Protein AF-A0A2M7PQ56-F1 (afdb_monomer)

pLDDT: mean 91.68, std 7.2, range [55.5, 98.56]

Radius of gyration: 15.89 Å; Cα contacts (8 Å, |Δi|>4): 275; chains: 1; bounding box: 44×29×44 Å

Mean predicted aligned error: 4.25 Å

Solvent-accessible surface area (backbone atoms only — not comparable to full-atom values): 8026 Å² total; per-residue (Å²): 97,56,67,59,45,46,52,54,47,55,48,46,75,63,69,74,89,56,62,63,47,78,47,77,42,58,61,30,52,54,48,84,36,59,72,51,71,54,22,62,79,50,20,63,35,58,57,83,84,49,49,45,39,90,89,43,95,72,29,24,46,53,68,58,48,45,56,43,50,49,55,37,38,74,73,69,20,47,42,38,40,37,28,39,39,10,44,91,48,51,38,61,45,78,51,51,30,76,88,62,44,36,40,37,34,42,8,64,52,89,94,47,85,72,22,34,41,76,48,76,48,72,42,78,88,81,66,42,77,49,74,48,80,40,53,53,72,76,70,61,85,128

Sequence (142 aa):
IDNEYSIITNVCDTIQESRYLILIMHHGLWRDVPGLPPPGVYGQSDLRYWNANCDSVNTNFVQVVYPKLLEVKQRGIEVICVMGDMGAGPKKFQMDSDEGIHFLGCGLYNNEPDNNVLIFNYNIENKQLDYGFHNLDSLLIH

Nearest PDB structures (foldseek):
  5i3d-assembly1_C-2  TM=3.903E-01  e=8.025E-01  Saccharolobus solfataricus P2

Secondary structure (DSSP, 8-state):
-HHHHHHHHHHHHH--S-SEEEEEESS---TT-TTPPPGGGTSS---TT--SSSS-TT--IIIIIHHHHHHHHHTT-EEEEEE---TTS-SEEEEE-TT--EEEEE---TT-TT-EEEEEEEETTTTEEEEEEEEGGGG---

Foldseek 3Di:
DQVVLVVLQVCLVPDQPAQADEAEDAFDQCPPQAPDDQCVQQFPDRCVQDANDDPDSPRGCVPRRVVSQLSSVVSNRAYEYEYEGREPGDQWDWDAHPSGHIYIYHYDDPPDQQHWDKDWDADPVVRDIDIDTDGPCVPDDD

Structure (mmCIF, N/CA/C/O backbone):
data_AF-A0A2M7PQ56-F1
#
_entry.id   AF-A0A2M7PQ56-F1
#
loop_
_atom_site.group_PDB
_atom_site.id
_atom_site.type_symbol
_atom_site.label_atom_id
_atom_site.label_alt_id
_atom_site.label_comp_id
_atom_site.label_asym_id
_atom_site.label_entity_id
_atom_site.label_seq_id
_atom_site.pdbx_PDB_ins_code
_atom_site.Cartn_x
_atom_site.Cartn_y
_atom_site.Cartn_z
_atom_site.occupancy
_atom_site.B_iso_or_equiv
_atom_site.auth_seq_id
_atom_site.auth_comp_id
_atom_site.auth_asym_id
_atom_site.auth_atom_id
_atom_site.pdbx_PDB_model_num
ATOM 1 N N . ILE A 1 1 ? 10.356 14.758 5.935 1.00 57.91 1 ILE A N 1
ATOM 2 C CA . ILE A 1 1 ? 10.599 13.372 6.388 1.00 57.91 1 ILE A CA 1
ATOM 3 C C . ILE A 1 1 ? 9.769 13.115 7.645 1.00 57.91 1 ILE A C 1
ATOM 5 O O . ILE A 1 1 ? 8.775 12.416 7.528 1.00 57.91 1 ILE A O 1
ATOM 9 N N . ASP A 1 2 ? 10.018 13.810 8.761 1.00 74.25 2 ASP A N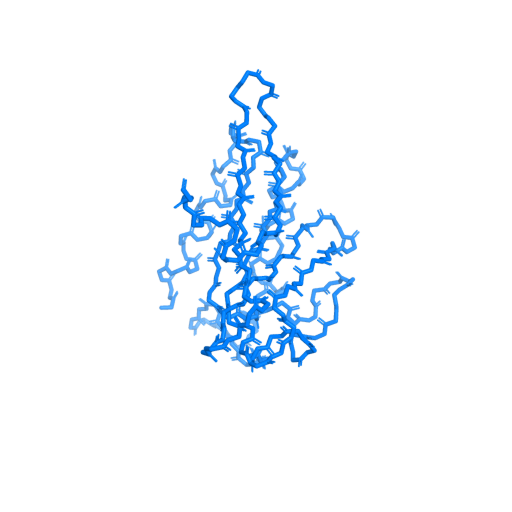 1
ATOM 10 C CA . ASP A 1 2 ? 9.269 13.586 10.019 1.00 74.25 2 ASP A CA 1
ATOM 11 C C . ASP A 1 2 ? 7.739 13.766 9.906 1.00 74.25 2 ASP A C 1
ATOM 13 O O . ASP A 1 2 ? 6.979 13.029 10.531 1.00 74.25 2 ASP A O 1
ATOM 17 N N . ASN A 1 3 ? 7.265 14.683 9.054 1.00 83.50 3 ASN A N 1
ATOM 18 C CA . ASN A 1 3 ? 5.826 14.893 8.840 1.00 83.50 3 ASN A CA 1
ATOM 19 C C . ASN A 1 3 ? 5.118 13.671 8.228 1.00 83.50 3 ASN A C 1
ATOM 21 O O . ASN A 1 3 ? 3.993 13.370 8.616 1.00 83.50 3 ASN A O 1
ATOM 25 N N . GLU A 1 4 ? 5.752 12.959 7.290 1.00 85.38 4 GLU A N 1
ATOM 26 C CA . GLU A 1 4 ? 5.142 11.789 6.637 1.00 85.38 4 GLU A CA 1
ATOM 27 C C . GLU A 1 4 ? 5.025 10.627 7.624 1.00 85.38 4 GLU A C 1
ATOM 29 O O . GLU A 1 4 ? 3.958 10.029 7.767 1.00 85.38 4 GLU A O 1
ATOM 34 N N . TYR A 1 5 ? 6.095 10.367 8.379 1.00 89.81 5 TYR A N 1
ATOM 35 C CA . TYR A 1 5 ? 6.084 9.352 9.427 1.00 89.81 5 TYR A CA 1
ATOM 36 C C . TYR A 1 5 ? 5.099 9.686 10.556 1.00 89.81 5 TYR A C 1
ATOM 38 O O . TYR A 1 5 ? 4.411 8.792 11.057 1.00 89.81 5 TYR A O 1
ATOM 46 N N . SER A 1 6 ? 4.966 10.964 10.926 1.00 92.00 6 SER A N 1
ATOM 47 C CA . SER A 1 6 ? 3.978 11.406 11.915 1.00 92.00 6 SER A CA 1
ATOM 48 C C . SER A 1 6 ? 2.544 11.182 11.434 1.00 92.00 6 SER A C 1
ATOM 50 O O . SER A 1 6 ? 1.725 10.694 12.208 1.00 92.00 6 SER A O 1
ATOM 52 N N . ILE A 1 7 ? 2.234 11.454 10.160 1.00 93.88 7 ILE A N 1
ATOM 53 C CA . ILE A 1 7 ? 0.907 11.169 9.590 1.00 93.88 7 ILE A CA 1
ATOM 54 C C . ILE A 1 7 ? 0.606 9.669 9.657 1.00 93.88 7 ILE A C 1
ATOM 56 O O . ILE A 1 7 ? -0.455 9.289 10.151 1.00 93.88 7 ILE A O 1
ATOM 60 N N . ILE A 1 8 ? 1.545 8.822 9.218 1.00 95.12 8 ILE A N 1
ATOM 61 C CA . ILE A 1 8 ? 1.391 7.359 9.271 1.00 95.12 8 ILE A CA 1
ATOM 62 C C . ILE A 1 8 ? 1.145 6.906 10.712 1.00 95.12 8 ILE A C 1
ATOM 64 O O . ILE A 1 8 ? 0.198 6.166 10.968 1.00 95.12 8 ILE A O 1
ATOM 68 N N . THR A 1 9 ? 1.962 7.389 11.649 1.00 94.62 9 THR A N 1
ATOM 69 C CA . THR A 1 9 ? 1.855 7.064 13.075 1.00 94.62 9 THR A CA 1
ATOM 70 C C . THR A 1 9 ? 0.500 7.475 13.635 1.00 94.62 9 THR A C 1
ATOM 72 O O . THR A 1 9 ? -0.220 6.632 14.152 1.00 94.62 9 THR A O 1
ATOM 75 N N . ASN A 1 10 ? 0.098 8.732 13.454 1.00 96.62 10 ASN A N 1
ATOM 76 C CA . ASN A 1 10 ? -1.158 9.245 13.993 1.00 96.62 10 ASN A CA 1
ATOM 77 C C . ASN A 1 10 ? -2.370 8.481 13.446 1.00 96.62 10 ASN A C 1
ATOM 79 O O . ASN A 1 10 ? -3.290 8.174 14.200 1.00 96.62 10 ASN A O 1
ATOM 83 N N . VAL A 1 11 ? -2.380 8.142 12.153 1.00 97.38 11 VAL A N 1
ATOM 84 C CA . VAL A 1 11 ? -3.461 7.343 11.559 1.00 97.38 11 VAL A CA 1
ATOM 85 C C . VAL A 1 11 ? -3.455 5.923 12.120 1.00 97.38 11 VAL A C 1
ATOM 87 O O . VAL A 1 11 ? -4.499 5.456 12.572 1.00 97.38 11 VAL A O 1
ATOM 90 N N . CYS A 1 12 ? -2.303 5.247 12.143 1.00 97.62 12 CYS A N 1
ATOM 91 C CA . CYS A 1 12 ? -2.211 3.879 12.658 1.00 97.62 12 CYS A CA 1
ATOM 92 C C . CYS A 1 12 ? -2.572 3.793 14.142 1.00 97.62 12 CYS A C 1
ATOM 94 O O . CYS A 1 12 ? -3.191 2.818 14.551 1.00 97.62 12 CYS A O 1
ATOM 96 N N . ASP A 1 13 ? -2.241 4.807 14.937 1.00 97.00 13 ASP A N 1
ATOM 97 C CA . ASP A 1 13 ? -2.513 4.823 16.373 1.00 97.00 13 ASP A CA 1
ATOM 98 C C . ASP A 1 13 ? -4.001 5.126 16.669 1.00 97.00 13 ASP A C 1
ATOM 100 O O . ASP A 1 13 ? -4.536 4.687 17.687 1.00 97.00 13 ASP A O 1
ATOM 104 N N . THR A 1 14 ? -4.703 5.849 15.782 1.00 96.94 14 THR A N 1
ATOM 105 C CA . THR A 1 14 ? -6.071 6.352 16.048 1.00 96.94 14 THR A CA 1
ATOM 106 C C . THR A 1 14 ? -7.186 5.698 15.237 1.00 96.94 14 THR A C 1
ATOM 108 O O . THR A 1 14 ? -8.350 5.823 15.613 1.00 96.94 14 THR A O 1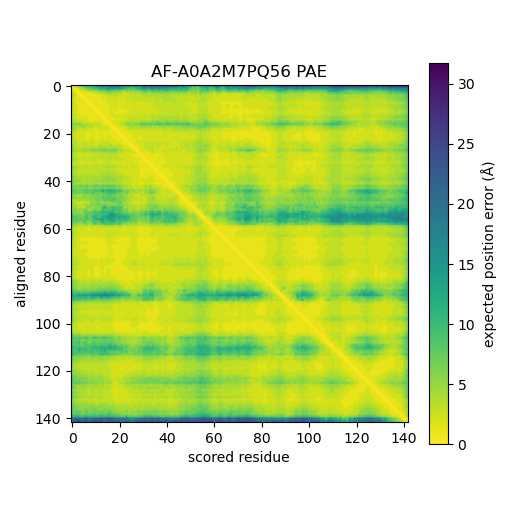
ATOM 111 N N . ILE A 1 15 ? -6.884 4.990 14.147 1.00 96.94 15 ILE A N 1
ATOM 112 C CA . ILE A 1 15 ? -7.908 4.339 13.323 1.00 96.94 15 ILE A CA 1
ATOM 113 C C . ILE A 1 15 ? -8.600 3.196 14.090 1.00 96.94 15 ILE A C 1
ATOM 115 O O . ILE A 1 15 ? -7.938 2.271 14.572 1.00 96.94 15 ILE A O 1
ATOM 119 N N . GLN A 1 16 ? -9.934 3.273 14.197 1.00 93.25 16 GLN A N 1
ATOM 120 C CA . GLN A 1 16 ? -10.780 2.301 14.918 1.00 93.25 16 GLN A CA 1
ATOM 121 C C .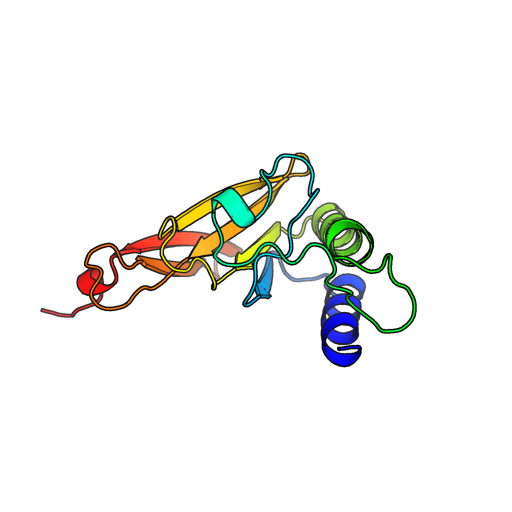 GLN A 1 16 ? -12.015 1.850 14.114 1.00 93.25 16 GLN A C 1
ATOM 123 O O . GLN A 1 16 ? -12.317 0.667 14.071 1.00 93.25 16 GLN A O 1
ATOM 128 N N . GLU A 1 17 ? -12.719 2.774 13.448 1.00 92.50 17 GLU A N 1
ATOM 129 C CA . GLU A 1 17 ? -14.038 2.489 12.839 1.00 92.50 17 GLU A CA 1
ATOM 130 C C . GLU A 1 17 ? -13.986 2.085 11.353 1.00 92.50 17 GLU A C 1
ATOM 132 O O . GLU A 1 17 ? -14.991 1.664 10.774 1.00 92.50 17 GLU A O 1
ATOM 137 N N . SER A 1 18 ? -12.832 2.246 10.698 1.00 93.38 18 SER A N 1
ATOM 138 C CA . SER A 1 18 ? -12.674 1.876 9.287 1.00 93.38 18 SER A CA 1
ATOM 139 C C . SER A 1 18 ? -12.467 0.373 9.140 1.00 93.38 18 SER A C 1
ATOM 141 O O . SER A 1 18 ? -11.769 -0.233 9.943 1.00 93.38 18 SER A O 1
ATOM 143 N N . ARG A 1 19 ? -12.994 -0.221 8.064 1.00 95.81 19 ARG A N 1
ATOM 144 C CA . ARG A 1 19 ? -12.681 -1.615 7.701 1.00 95.81 19 ARG A CA 1
ATOM 145 C C . ARG A 1 19 ? -11.379 -1.775 6.932 1.00 95.81 19 ARG A C 1
ATOM 147 O O . ARG A 1 19 ? -10.863 -2.882 6.871 1.00 95.81 19 ARG A O 1
ATOM 154 N N . TYR A 1 20 ? -10.871 -0.685 6.360 1.00 97.88 20 TYR A N 1
ATOM 155 C CA . TYR A 1 20 ? -9.676 -0.694 5.527 1.00 97.88 20 TYR A CA 1
ATOM 156 C C . TYR A 1 20 ? -8.749 0.472 5.884 1.00 97.88 20 TYR A C 1
ATOM 158 O O . TYR A 1 20 ? -9.207 1.595 6.120 1.00 97.88 20 TYR A O 1
ATOM 166 N N . LEU A 1 21 ? -7.446 0.215 5.862 1.00 98.12 21 LEU A N 1
ATOM 167 C CA . LEU A 1 21 ? -6.383 1.210 5.800 1.00 98.12 21 LEU A CA 1
ATOM 168 C C . LEU A 1 21 ? -5.609 0.989 4.500 1.00 98.12 21 LEU A C 1
ATOM 170 O O . LEU A 1 21 ? -4.968 -0.045 4.322 1.00 98.12 21 LEU A O 1
ATOM 174 N N . ILE A 1 22 ? -5.654 1.972 3.601 1.00 98.00 22 ILE A N 1
ATOM 175 C CA . ILE A 1 22 ? -4.881 1.949 2.357 1.00 98.00 22 ILE A CA 1
ATOM 176 C C . ILE A 1 22 ? -3.729 2.943 2.488 1.00 98.00 22 ILE A C 1
ATOM 178 O O . ILE A 1 22 ? -3.959 4.1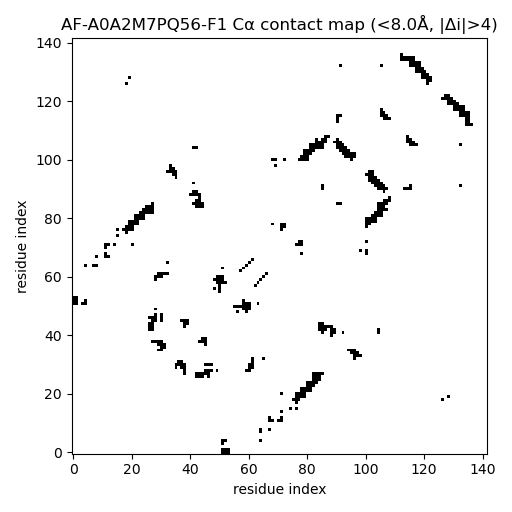49 2.592 1.00 98.00 22 ILE A O 1
ATOM 182 N N . LEU A 1 23 ? -2.496 2.442 2.481 1.00 97.44 23 LEU A N 1
ATOM 183 C CA . LEU A 1 23 ? -1.283 3.253 2.489 1.00 97.44 23 LEU A CA 1
ATOM 184 C C . LEU A 1 23 ? -0.703 3.318 1.077 1.00 97.44 23 LEU A C 1
ATOM 186 O O . LEU A 1 23 ? -0.220 2.318 0.553 1.00 97.44 23 LEU A O 1
ATOM 190 N N . ILE A 1 24 ? -0.722 4.504 0.477 1.00 95.50 24 ILE A N 1
ATOM 191 C CA . ILE A 1 24 ? -0.187 4.740 -0.866 1.00 95.50 24 ILE A CA 1
ATOM 192 C C . ILE A 1 24 ? 1.176 5.416 -0.741 1.00 95.50 24 ILE A C 1
ATOM 194 O O . ILE A 1 24 ? 1.316 6.416 -0.039 1.00 95.50 24 ILE A O 1
ATOM 198 N N . MET A 1 25 ? 2.174 4.886 -1.440 1.00 92.31 25 MET A N 1
ATOM 199 C CA . MET A 1 25 ? 3.528 5.425 -1.477 1.00 92.31 25 MET A CA 1
ATOM 200 C C . MET A 1 25 ? 4.082 5.449 -2.899 1.00 92.31 25 MET A C 1
ATOM 202 O O . MET A 1 25 ? 3.660 4.694 -3.771 1.00 92.31 25 MET A O 1
ATOM 206 N N . HIS A 1 26 ? 5.033 6.345 -3.153 1.00 91.12 26 HIS A N 1
ATOM 207 C CA . HIS A 1 26 ? 5.657 6.422 -4.469 1.00 91.12 26 HIS A CA 1
ATOM 208 C C . HIS A 1 26 ? 6.635 5.259 -4.682 1.00 91.12 26 HIS A C 1
ATOM 210 O O . HIS A 1 26 ? 6.456 4.488 -5.617 1.00 91.12 26 HIS A O 1
ATOM 216 N N . HIS A 1 27 ? 7.612 5.091 -3.788 1.00 91.12 27 HIS A N 1
ATOM 217 C CA . HIS A 1 27 ? 8.694 4.112 -3.929 1.00 91.12 27 HIS A CA 1
ATOM 218 C C . HIS A 1 27 ? 8.424 2.780 -3.219 1.00 91.12 27 HIS A C 1
ATOM 220 O O . HIS A 1 27 ? 7.707 2.723 -2.221 1.00 91.12 27 HIS A O 1
ATOM 226 N N . GLY A 1 28 ? 9.077 1.718 -3.698 1.00 88.31 28 GLY A N 1
ATOM 227 C CA . GLY A 1 28 ? 9.105 0.411 -3.039 1.00 88.31 28 GLY A CA 1
ATOM 228 C C . GLY A 1 28 ? 10.026 0.417 -1.816 1.00 88.31 28 GLY A C 1
ATOM 229 O O . GLY A 1 28 ? 11.246 0.316 -1.950 1.00 88.31 28 GLY A O 1
ATOM 230 N N . LEU A 1 29 ? 9.441 0.531 -0.620 1.00 93.00 29 LEU A N 1
ATOM 231 C CA . LEU A 1 29 ? 10.161 0.564 0.663 1.00 93.00 29 LEU A CA 1
ATOM 232 C C . LEU A 1 29 ? 10.134 -0.779 1.417 1.00 93.00 29 LEU A C 1
ATOM 234 O O . LEU A 1 29 ? 10.661 -0.878 2.520 1.00 93.00 29 LEU A O 1
ATOM 238 N N . TRP A 1 30 ? 9.532 -1.820 0.839 1.00 94.44 30 TRP A N 1
ATOM 239 C CA . TRP A 1 30 ? 9.150 -3.066 1.529 1.00 94.44 30 TRP A CA 1
ATOM 240 C C . TRP A 1 30 ? 10.263 -4.107 1.622 1.00 94.44 30 TRP A C 1
ATOM 242 O O . TRP A 1 30 ? 10.021 -5.313 1.626 1.00 94.44 30 TRP A O 1
ATOM 252 N N . ARG A 1 31 ? 11.508 -3.643 1.671 1.00 93.81 31 ARG A N 1
ATOM 253 C CA . ARG A 1 31 ? 12.649 -4.524 1.867 1.00 93.81 31 ARG A CA 1
ATOM 254 C C . ARG A 1 31 ? 12.539 -5.211 3.230 1.00 93.81 31 ARG A C 1
ATOM 256 O O . ARG A 1 31 ? 12.217 -4.565 4.224 1.00 93.81 31 ARG A O 1
ATOM 263 N N . ASP A 1 32 ? 12.831 -6.508 3.237 1.00 95.38 32 ASP A N 1
ATOM 264 C CA . ASP A 1 32 ? 12.836 -7.386 4.412 1.00 95.38 32 ASP A CA 1
ATOM 265 C C . ASP A 1 32 ? 11.465 -7.573 5.095 1.00 95.38 32 ASP A C 1
ATOM 267 O O . ASP A 1 32 ? 11.399 -8.142 6.183 1.00 95.38 32 ASP A O 1
ATOM 271 N N . VAL A 1 33 ? 10.363 -7.154 4.458 1.00 96.88 33 VAL A N 1
ATOM 272 C CA . VAL A 1 33 ? 9.014 -7.540 4.897 1.00 96.88 33 VAL A CA 1
ATOM 273 C C . VAL A 1 33 ? 8.846 -9.059 4.710 1.00 96.88 33 VAL A C 1
ATOM 275 O O . VAL A 1 33 ? 9.084 -9.549 3.600 1.00 96.88 33 VAL A O 1
ATOM 278 N N . PRO A 1 34 ? 8.438 -9.814 5.749 1.00 97.50 34 PRO A N 1
ATOM 279 C CA . PRO A 1 34 ? 8.243 -11.262 5.656 1.00 97.50 34 PRO A CA 1
ATOM 280 C C . PRO A 1 34 ? 7.284 -11.659 4.528 1.00 97.50 34 PRO A C 1
ATOM 282 O O . PRO A 1 34 ? 6.260 -11.012 4.309 1.00 97.50 34 PRO A O 1
ATOM 285 N N . GLY A 1 35 ? 7.632 -12.707 3.784 1.00 96.69 35 GLY A N 1
ATOM 286 C CA . GLY A 1 35 ? 6.859 -13.192 2.636 1.00 96.69 35 GLY A CA 1
ATOM 287 C C . GLY A 1 35 ? 7.084 -12.447 1.312 1.00 96.69 35 GLY A C 1
ATOM 288 O O . GLY A 1 35 ? 6.721 -12.977 0.262 1.00 96.69 35 GLY A O 1
ATOM 289 N N . LEU A 1 36 ? 7.730 -11.272 1.306 1.00 96.62 36 LEU A N 1
ATOM 290 C CA . LEU A 1 36 ? 7.963 -10.497 0.080 1.00 96.62 36 LEU A CA 1
ATOM 291 C C . LEU A 1 36 ? 9.388 -10.662 -0.477 1.00 96.62 36 LEU A C 1
ATOM 293 O O . LEU A 1 36 ? 10.360 -10.714 0.282 1.00 96.62 36 LEU A O 1
ATOM 297 N N . PRO A 1 37 ? 9.566 -10.663 -1.814 1.00 95.06 37 PRO A N 1
ATOM 298 C CA . PRO A 1 37 ? 10.885 -10.488 -2.405 1.00 95.06 37 PRO A CA 1
ATOM 299 C C . PRO A 1 37 ? 11.383 -9.039 -2.219 1.00 95.06 37 PRO A C 1
ATOM 301 O O . PRO A 1 37 ? 10.584 -8.123 -1.995 1.00 95.06 37 PRO A O 1
ATOM 304 N N . PRO A 1 38 ? 12.698 -8.785 -2.355 1.00 93.12 38 PRO A N 1
ATOM 305 C CA . PRO A 1 38 ? 13.237 -7.429 -2.320 1.00 93.12 38 PRO A CA 1
ATOM 306 C C . PRO A 1 38 ? 12.595 -6.519 -3.385 1.00 93.12 38 PRO A C 1
ATOM 308 O O . PRO A 1 38 ? 12.398 -6.979 -4.516 1.00 93.12 38 PRO A O 1
ATOM 311 N N . PRO A 1 39 ? 12.343 -5.227 -3.088 1.00 92.56 39 PRO A N 1
ATOM 312 C CA . PRO A 1 39 ? 11.694 -4.310 -4.022 1.00 92.56 39 PRO A CA 1
ATOM 313 C C . PRO A 1 39 ? 12.339 -4.214 -5.401 1.00 92.56 39 PRO A C 1
ATOM 315 O O . PRO A 1 39 ? 11.620 -4.059 -6.378 1.00 92.56 39 PRO A O 1
ATOM 318 N N . GLY A 1 40 ? 13.656 -4.403 -5.529 1.00 90.69 40 GLY A N 1
ATOM 319 C CA . GLY A 1 40 ? 14.333 -4.385 -6.832 1.00 90.69 40 GLY A CA 1
ATOM 320 C C . GLY A 1 40 ? 13.877 -5.469 -7.823 1.00 90.69 40 GLY A C 1
ATOM 321 O O . GLY A 1 40 ? 14.243 -5.407 -8.992 1.00 90.69 40 GLY A O 1
ATOM 322 N N . VAL A 1 41 ? 13.091 -6.463 -7.386 1.00 90.81 41 VAL A N 1
ATOM 323 C CA . VAL A 1 41 ? 12.507 -7.500 -8.258 1.00 90.81 41 VAL A CA 1
ATOM 324 C C . VAL A 1 41 ? 11.268 -6.996 -9.007 1.00 90.81 41 VAL A C 1
ATOM 326 O O . VAL A 1 41 ? 10.976 -7.469 -10.104 1.00 90.81 41 VAL A O 1
ATOM 329 N N . TYR A 1 42 ? 10.528 -6.053 -8.425 1.00 90.81 42 TYR A N 1
ATOM 330 C CA . TYR A 1 42 ? 9.229 -5.603 -8.938 1.00 90.81 42 TYR A CA 1
ATOM 331 C C . TYR A 1 42 ? 9.095 -4.079 -9.052 1.00 90.81 42 TYR A C 1
ATOM 333 O O . TYR A 1 42 ? 8.159 -3.592 -9.677 1.00 90.81 42 TYR A O 1
ATOM 341 N N . GLY A 1 43 ? 9.995 -3.323 -8.433 1.00 90.25 43 GLY A N 1
ATOM 342 C CA . GLY A 1 43 ? 10.012 -1.871 -8.367 1.00 90.25 43 GLY A CA 1
ATOM 343 C C . GLY A 1 43 ? 11.212 -1.285 -9.102 1.00 90.25 43 GLY A C 1
ATOM 344 O O . GLY A 1 43 ? 12.223 -1.955 -9.307 1.00 90.25 43 GLY A O 1
ATOM 345 N N . GLN A 1 44 ? 11.132 -0.002 -9.450 1.00 88.00 44 GLN A N 1
ATOM 346 C CA . GLN A 1 44 ? 12.284 0.738 -9.977 1.00 88.00 44 GLN A CA 1
ATOM 347 C C . GLN A 1 44 ? 13.336 0.988 -8.893 1.00 88.00 44 GLN A C 1
ATOM 349 O O . GLN A 1 44 ? 14.537 1.067 -9.160 1.00 88.00 44 GLN A O 1
ATOM 354 N N . SER A 1 45 ? 12.863 1.160 -7.662 1.00 85.00 45 SER A N 1
ATOM 355 C CA . SER A 1 45 ? 13.664 1.545 -6.516 1.00 85.00 45 SER A CA 1
ATOM 356 C C . SER A 1 45 ? 13.775 0.400 -5.520 1.00 85.00 45 SER A C 1
ATOM 358 O O . SER A 1 45 ? 12.779 -0.242 -5.192 1.00 85.00 45 SER A O 1
ATOM 360 N N . ASP A 1 46 ? 14.964 0.231 -4.955 1.00 85.31 46 ASP A N 1
ATOM 361 C CA . ASP A 1 46 ? 15.200 -0.649 -3.816 1.00 85.31 46 ASP A CA 1
ATOM 362 C C . ASP A 1 46 ? 15.950 0.132 -2.732 1.00 85.31 46 ASP A C 1
ATOM 364 O O . ASP A 1 46 ? 17.173 0.038 -2.578 1.00 85.31 46 ASP A O 1
ATOM 368 N N . LEU A 1 47 ? 15.208 1.021 -2.060 1.00 86.44 47 LEU A N 1
ATOM 369 C CA . LEU A 1 47 ? 15.738 2.075 -1.192 1.00 86.44 47 LEU A CA 1
ATOM 370 C C . LEU A 1 47 ? 16.215 1.528 0.162 1.00 86.44 47 LEU A C 1
ATOM 372 O O . LEU A 1 47 ? 15.709 1.888 1.221 1.00 86.44 47 LEU A O 1
ATOM 376 N N . ARG A 1 48 ? 17.246 0.679 0.127 1.00 83.81 48 ARG A N 1
ATOM 377 C CA . ARG A 1 48 ? 17.835 -0.012 1.285 1.00 83.81 48 ARG A CA 1
ATOM 378 C C . ARG A 1 48 ? 18.147 0.894 2.478 1.00 83.81 48 ARG A C 1
ATOM 380 O O . ARG A 1 48 ? 18.056 0.448 3.615 1.00 83.81 48 ARG A O 1
ATOM 387 N N . TYR A 1 49 ? 18.581 2.122 2.209 1.00 85.44 49 TYR A N 1
ATOM 388 C CA . TYR A 1 49 ? 19.046 3.076 3.220 1.00 85.44 49 TYR A CA 1
ATOM 389 C C . TYR A 1 49 ? 18.022 4.177 3.516 1.00 85.44 49 TYR A C 1
ATOM 391 O O . TYR A 1 49 ? 18.376 5.208 4.087 1.00 85.44 49 TYR A O 1
ATOM 399 N N . TRP A 1 50 ? 16.770 3.994 3.090 1.00 88.94 50 TRP A N 1
ATOM 400 C CA . TRP A 1 50 ? 15.697 4.917 3.430 1.00 88.94 50 TRP A CA 1
ATOM 401 C C . TRP A 1 50 ? 15.383 4.857 4.929 1.00 88.94 50 TRP A C 1
ATOM 403 O O . TRP A 1 50 ? 15.297 3.776 5.512 1.00 88.94 50 TRP A O 1
ATOM 413 N N . ASN A 1 51 ? 15.179 6.032 5.523 1.00 86.69 51 ASN A N 1
ATOM 414 C CA . ASN A 1 51 ? 14.823 6.216 6.925 1.00 86.69 51 ASN A CA 1
ATOM 415 C C . ASN A 1 51 ? 13.532 7.031 7.018 1.00 86.69 51 ASN A C 1
ATOM 417 O O . ASN A 1 51 ? 13.368 8.024 6.307 1.00 86.69 51 ASN A O 1
ATOM 421 N N . ALA A 1 52 ? 12.637 6.624 7.913 1.00 83.38 52 ALA A N 1
ATOM 422 C CA . ALA A 1 52 ? 11.348 7.264 8.140 1.00 83.38 52 ALA A CA 1
ATOM 423 C C . ALA A 1 52 ? 11.470 8.578 8.917 1.00 83.38 52 ALA A C 1
ATOM 425 O O . ALA A 1 52 ? 10.590 9.430 8.814 1.00 83.38 52 ALA A O 1
ATOM 426 N N . ASN A 1 53 ? 12.538 8.747 9.698 1.00 79.81 53 ASN A N 1
ATOM 427 C CA . ASN A 1 53 ? 12.812 9.958 10.467 1.00 79.81 53 ASN A CA 1
ATOM 428 C C . ASN A 1 53 ? 14.323 10.192 10.626 1.00 79.81 53 ASN A C 1
ATOM 430 O O . ASN A 1 53 ? 15.150 9.382 10.197 1.00 79.81 53 ASN A O 1
ATOM 434 N N . CYS A 1 54 ? 14.680 11.328 11.223 1.00 78.81 54 CYS A N 1
ATOM 435 C CA . CYS A 1 54 ? 16.075 11.713 11.450 1.00 78.81 54 CYS A CA 1
ATOM 436 C C . CYS A 1 54 ? 16.686 11.139 12.744 1.00 78.81 54 CYS A C 1
ATOM 438 O O . CYS A 1 54 ? 17.868 11.368 12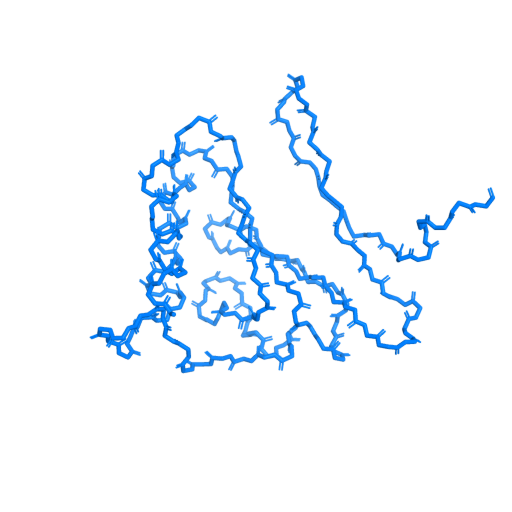.998 1.00 78.81 54 CYS A O 1
ATOM 440 N N . ASP A 1 55 ? 15.918 10.409 13.559 1.00 76.50 55 ASP A N 1
ATOM 441 C CA . ASP A 1 55 ? 16.328 10.022 14.915 1.00 76.50 55 ASP A CA 1
ATOM 442 C C . ASP A 1 55 ? 17.298 8.835 14.924 1.00 76.50 55 ASP A C 1
ATOM 444 O O . ASP A 1 55 ? 18.115 8.689 15.835 1.00 76.50 55 ASP A O 1
ATOM 448 N N . SER A 1 56 ? 17.217 7.957 13.920 1.00 80.81 56 SER A N 1
ATOM 449 C CA . SER A 1 56 ? 18.090 6.789 13.810 1.00 80.81 56 SER A CA 1
ATOM 450 C C . SER A 1 56 ? 18.163 6.243 12.383 1.00 80.81 56 SER A C 1
ATOM 452 O O . SER A 1 56 ? 17.189 6.265 11.632 1.00 80.81 56 SER A O 1
ATOM 454 N N . VAL A 1 57 ? 19.322 5.670 12.039 1.00 78.25 57 VAL A N 1
ATOM 455 C CA . VAL A 1 57 ? 19.583 4.966 10.766 1.00 78.25 57 VAL A CA 1
ATOM 456 C C . VAL A 1 57 ? 18.881 3.607 10.653 1.00 78.25 57 VAL A C 1
ATOM 458 O O . VAL A 1 57 ? 18.966 2.953 9.619 1.00 78.25 57 VAL A O 1
ATOM 461 N N . ASN A 1 58 ? 18.215 3.165 11.722 1.00 80.88 58 ASN A N 1
ATOM 462 C CA . ASN A 1 58 ? 17.451 1.918 11.761 1.00 80.88 58 ASN A CA 1
ATOM 463 C C . ASN A 1 58 ? 15.939 2.166 11.649 1.00 80.88 58 ASN A C 1
ATOM 465 O O . ASN A 1 58 ? 15.147 1.316 12.044 1.00 80.88 58 ASN A O 1
ATOM 469 N N . THR A 1 59 ? 15.520 3.322 11.130 1.00 87.00 59 THR A N 1
ATOM 470 C CA . THR A 1 59 ? 14.102 3.705 11.028 1.00 87.00 59 THR A CA 1
ATOM 471 C C . THR A 1 59 ? 13.522 3.391 9.655 1.00 87.00 59 THR A C 1
ATOM 473 O O . THR A 1 59 ? 12.717 4.137 9.112 1.00 87.00 59 THR A O 1
ATOM 476 N N . ASN A 1 60 ? 13.936 2.277 9.058 1.00 90.81 60 ASN A N 1
ATOM 477 C CA . ASN A 1 60 ? 13.403 1.838 7.772 1.00 90.81 60 ASN A CA 1
ATOM 478 C C . ASN A 1 60 ? 11.963 1.299 7.905 1.00 90.81 60 ASN A C 1
ATOM 480 O O . ASN A 1 60 ? 11.457 1.068 9.005 1.00 90.81 60 ASN A O 1
ATOM 484 N N . PHE A 1 61 ? 11.304 1.073 6.767 1.00 94.06 61 PHE A N 1
ATOM 485 C CA . PHE A 1 61 ? 9.892 0.686 6.715 1.00 94.06 61 PHE A CA 1
ATOM 486 C C . PHE A 1 61 ? 9.565 -0.534 7.584 1.00 94.06 61 PHE A C 1
ATOM 488 O O . PHE A 1 61 ? 8.638 -0.462 8.390 1.00 94.06 61 PHE A O 1
ATOM 495 N N . VAL A 1 62 ? 10.331 -1.625 7.461 1.00 95.25 62 VAL A N 1
ATOM 496 C CA . VAL A 1 62 ? 10.046 -2.873 8.186 1.00 95.25 62 VAL A CA 1
ATOM 497 C C . VAL A 1 62 ? 10.216 -2.722 9.701 1.00 95.25 62 VAL A C 1
ATOM 499 O O . VAL A 1 62 ? 9.539 -3.403 10.462 1.00 95.25 62 VAL A O 1
ATOM 502 N N . GLN A 1 63 ? 11.074 -1.806 10.156 1.00 94.12 63 GLN A N 1
ATOM 503 C CA . GLN A 1 63 ? 11.319 -1.602 11.584 1.00 94.12 63 GLN A CA 1
ATOM 504 C C . GLN A 1 63 ? 10.299 -0.676 12.252 1.00 94.12 63 GLN A C 1
ATOM 506 O O . GLN A 1 63 ? 9.989 -0.883 13.422 1.00 94.12 63 GLN A O 1
ATOM 511 N N . VAL A 1 64 ? 9.788 0.350 11.554 1.00 93.44 64 VAL A N 1
ATOM 512 C CA . VAL A 1 64 ? 8.968 1.392 12.213 1.00 93.44 64 VAL A CA 1
ATOM 513 C C . VAL A 1 64 ? 7.575 1.590 11.630 1.00 93.44 64 VAL A C 1
ATOM 515 O O . VAL A 1 64 ? 6.664 1.959 12.366 1.00 93.44 64 VAL A O 1
ATOM 518 N N . VAL A 1 65 ? 7.372 1.334 10.336 1.00 95.62 65 VAL A N 1
ATOM 519 C CA . VAL A 1 65 ? 6.048 1.465 9.704 1.00 95.62 65 VAL A CA 1
ATOM 520 C C . VAL A 1 65 ? 5.313 0.130 9.732 1.00 95.62 65 VAL A C 1
ATOM 522 O O . VAL A 1 65 ? 4.163 0.075 10.158 1.00 95.62 65 VAL A O 1
ATOM 525 N N . TYR A 1 66 ? 5.978 -0.954 9.333 1.00 97.50 66 TYR A N 1
ATOM 526 C CA . TYR A 1 66 ? 5.363 -2.276 9.239 1.00 97.50 66 TYR A CA 1
ATOM 527 C C . TYR A 1 66 ? 4.735 -2.761 10.558 1.00 97.50 66 TYR A C 1
ATOM 529 O O . TYR A 1 66 ? 3.576 -3.174 10.519 1.00 97.50 66 TYR A O 1
ATOM 537 N N . PRO A 1 67 ? 5.376 -2.625 11.740 1.00 97.81 67 PRO A N 1
ATOM 538 C CA . PRO A 1 67 ? 4.757 -3.044 12.999 1.00 97.81 67 PRO A CA 1
ATOM 539 C C . PRO A 1 67 ? 3.464 -2.281 13.313 1.00 97.81 67 PRO A C 1
ATOM 541 O O . PRO A 1 67 ? 2.491 -2.879 13.760 1.00 97.81 67 PRO A O 1
ATOM 544 N N . LYS A 1 68 ? 3.402 -0.983 12.990 1.00 97.94 68 LYS A N 1
ATOM 545 C CA . LYS A 1 68 ? 2.188 -0.171 13.168 1.00 97.94 68 LYS A CA 1
ATOM 546 C C . LYS A 1 68 ? 1.048 -0.637 12.265 1.00 97.94 68 LYS A C 1
ATOM 548 O O . LYS A 1 68 ? -0.108 -0.660 12.679 1.00 97.94 68 LYS A O 1
ATOM 553 N N . LEU A 1 69 ? 1.368 -1.046 11.040 1.00 98.44 69 LEU A N 1
ATOM 554 C CA . LEU A 1 69 ? 0.393 -1.633 10.122 1.00 98.44 69 LEU A CA 1
ATOM 555 C C . LEU A 1 69 ? -0.105 -2.998 10.622 1.00 98.44 69 LEU A C 1
ATOM 557 O O . LEU A 1 69 ? -1.296 -3.287 10.519 1.00 98.44 69 LEU A O 1
ATOM 561 N N . LEU A 1 70 ? 0.772 -3.811 11.221 1.00 98.44 70 LEU A N 1
ATOM 562 C CA . LEU A 1 70 ? 0.370 -5.063 11.866 1.00 98.44 70 LEU A CA 1
ATOM 563 C C . LEU A 1 70 ? -0.575 -4.817 13.045 1.00 98.44 70 LEU A C 1
ATOM 565 O O . LEU A 1 70 ? -1.574 -5.519 13.167 1.00 98.44 70 LEU A O 1
ATOM 569 N N . GLU A 1 71 ? -0.317 -3.804 13.875 1.00 98.31 71 GLU A N 1
ATOM 570 C CA . GLU A 1 71 ? -1.219 -3.419 14.968 1.00 98.31 71 GLU A CA 1
ATOM 571 C C . GLU A 1 71 ? -2.605 -3.009 14.450 1.00 98.31 71 GLU A C 1
ATOM 573 O O . GLU A 1 71 ? -3.618 -3.367 15.051 1.00 98.31 71 GLU A O 1
ATOM 578 N N . VAL A 1 72 ? -2.674 -2.285 13.325 1.00 98.44 72 VAL A N 1
ATOM 579 C CA . VAL A 1 72 ? -3.945 -1.959 12.652 1.00 98.44 72 VAL A CA 1
ATOM 580 C C . VAL A 1 72 ? -4.654 -3.239 12.202 1.00 98.44 72 VAL A C 1
ATOM 582 O O . VAL A 1 72 ? -5.835 -3.419 12.510 1.00 98.44 72 VAL A O 1
ATOM 585 N N . LYS A 1 73 ? -3.933 -4.167 11.558 1.00 98.12 73 LYS A N 1
ATOM 586 C CA . LYS A 1 73 ? -4.495 -5.452 11.117 1.00 98.12 73 LYS A CA 1
ATOM 587 C C . LYS A 1 73 ? -5.007 -6.301 12.279 1.00 98.12 73 LYS A C 1
ATOM 589 O O . LYS A 1 73 ? -6.091 -6.874 12.197 1.00 98.12 73 LYS A O 1
ATOM 594 N N . GLN A 1 74 ? -4.283 -6.331 13.394 1.00 97.25 74 GLN A N 1
ATOM 595 C CA . GLN A 1 74 ? -4.682 -7.047 14.610 1.00 97.25 74 GLN A CA 1
ATOM 596 C C . GLN A 1 74 ? -5.972 -6.503 15.237 1.00 97.25 74 GLN A C 1
ATOM 598 O O . GLN A 1 74 ? -6.673 -7.247 15.921 1.00 97.25 74 GLN A O 1
ATOM 603 N N . ARG A 1 75 ? -6.335 -5.240 14.970 1.00 97.56 75 ARG A N 1
ATOM 604 C CA . ARG A 1 75 ? -7.641 -4.671 15.351 1.00 97.56 75 ARG A CA 1
ATOM 605 C C . ARG A 1 75 ? -8.783 -5.060 14.402 1.00 97.56 75 ARG A C 1
ATOM 607 O O . ARG A 1 75 ? -9.906 -4.609 14.595 1.00 97.56 75 ARG A O 1
ATOM 614 N N . GLY A 1 76 ? -8.523 -5.911 13.406 1.00 97.00 76 GLY A N 1
ATOM 615 C CA . GLY A 1 76 ? -9.517 -6.385 12.439 1.00 97.00 76 GLY A CA 1
ATOM 616 C C . GLY A 1 76 ? -9.752 -5.434 11.264 1.00 97.00 76 G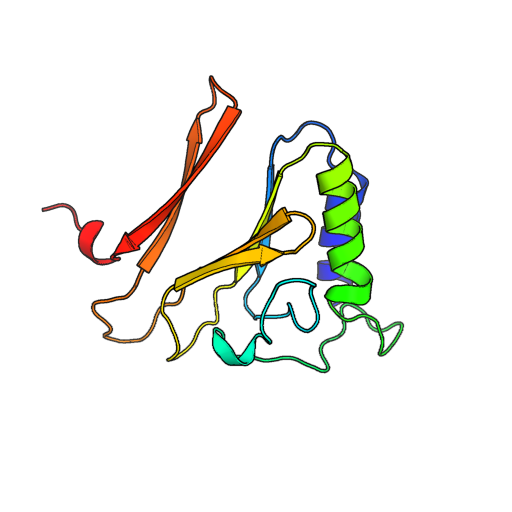LY A C 1
ATOM 617 O O . GLY A 1 76 ? -10.768 -5.551 10.582 1.00 97.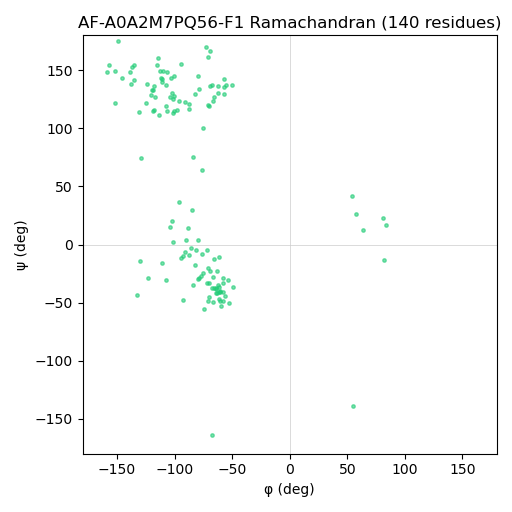00 76 GLY A O 1
ATOM 618 N N . ILE A 1 77 ? -8.840 -4.484 11.042 1.00 98.12 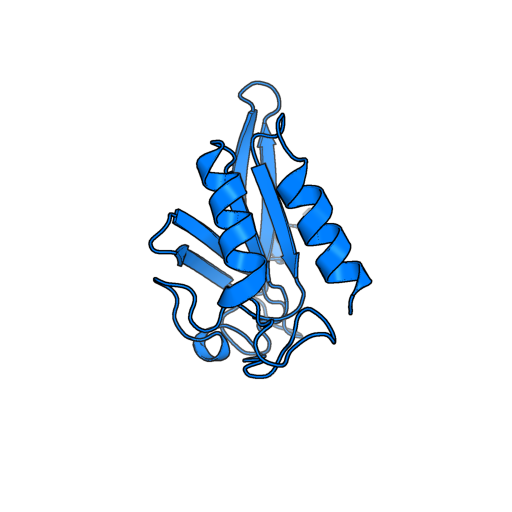77 ILE A N 1
ATOM 619 C CA . ILE A 1 77 ? -8.873 -3.548 9.915 1.00 98.12 77 ILE A CA 1
ATOM 620 C C . ILE A 1 77 ? -7.985 -4.111 8.807 1.00 98.12 77 ILE A C 1
ATOM 622 O O . ILE A 1 77 ? -6.801 -4.347 9.029 1.00 98.12 77 ILE A O 1
ATOM 626 N N . GLU A 1 78 ? -8.513 -4.309 7.604 1.00 98.12 78 GLU A N 1
ATOM 627 C CA . GLU A 1 78 ? -7.700 -4.792 6.489 1.00 98.12 78 GLU A CA 1
ATOM 628 C C . GLU A 1 78 ? -6.702 -3.729 6.027 1.00 98.12 78 GLU A C 1
ATOM 630 O O . GLU A 1 78 ? -7.041 -2.553 5.888 1.00 98.12 78 GLU A O 1
ATOM 635 N N . VAL A 1 79 ? -5.459 -4.137 5.776 1.00 98.56 79 VAL A N 1
ATOM 636 C CA . VAL A 1 79 ? -4.376 -3.216 5.413 1.00 98.56 79 VAL A CA 1
ATOM 637 C C . VAL A 1 79 ? -3.871 -3.526 4.014 1.00 98.56 79 VAL A C 1
ATOM 639 O O . VAL A 1 79 ? -3.485 -4.657 3.717 1.00 98.56 79 VAL A O 1
ATOM 642 N N . ILE A 1 80 ? -3.846 -2.495 3.170 1.00 98.56 80 ILE A N 1
ATOM 643 C CA . ILE A 1 80 ? -3.365 -2.563 1.791 1.00 98.56 80 ILE A CA 1
ATOM 644 C C . ILE A 1 80 ? -2.283 -1.499 1.595 1.00 98.56 80 ILE A C 1
ATOM 646 O O . ILE A 1 80 ? -2.529 -0.308 1.775 1.00 98.56 80 ILE A O 1
ATOM 650 N N . CYS A 1 81 ? -1.085 -1.917 1.205 1.00 98.06 81 CYS A N 1
ATOM 651 C CA . CYS A 1 81 ? 0.015 -1.044 0.814 1.00 98.06 81 CYS A CA 1
ATOM 652 C C . CYS A 1 81 ? 0.099 -0.983 -0.712 1.00 98.06 81 CYS A C 1
ATOM 654 O O . CYS A 1 81 ? 0.170 -2.019 -1.368 1.00 98.06 81 CYS A O 1
ATOM 656 N N . VAL A 1 82 ? 0.123 0.221 -1.281 1.00 97.19 82 VAL A N 1
ATOM 657 C CA . VAL A 1 82 ? 0.193 0.444 -2.731 1.00 97.19 82 VAL A CA 1
ATOM 658 C C . VAL A 1 82 ? 1.443 1.243 -3.074 1.00 97.19 82 VAL A C 1
ATOM 660 O O . VAL A 1 82 ? 1.648 2.315 -2.508 1.00 97.19 82 VAL A O 1
ATOM 663 N N . MET A 1 83 ? 2.250 0.763 -4.023 1.00 93.81 83 MET A N 1
ATOM 664 C CA . MET A 1 83 ? 3.373 1.516 -4.592 1.00 93.81 83 MET A CA 1
ATOM 665 C C . MET A 1 83 ? 3.147 1.873 -6.071 1.00 93.81 83 MET A C 1
ATOM 667 O O . MET A 1 83 ? 2.499 1.119 -6.803 1.00 93.81 83 MET A O 1
ATOM 671 N N . GLY A 1 84 ? 3.708 3.001 -6.518 1.00 90.31 84 GLY A N 1
ATOM 672 C CA . GLY A 1 84 ? 3.577 3.474 -7.906 1.00 90.31 84 GLY A CA 1
ATOM 673 C C . GLY A 1 84 ? 4.840 3.356 -8.770 1.00 90.31 84 GLY A C 1
ATOM 674 O O . GLY A 1 84 ? 4.750 3.178 -9.983 1.00 90.31 84 GLY A O 1
ATOM 675 N N . ASP A 1 85 ? 6.031 3.451 -8.178 1.00 89.31 85 ASP A N 1
ATOM 676 C CA . ASP A 1 85 ? 7.304 3.497 -8.905 1.00 89.31 85 ASP A CA 1
ATOM 677 C C . ASP A 1 85 ? 7.816 2.094 -9.270 1.00 89.31 85 ASP A C 1
ATOM 679 O O . ASP A 1 85 ? 8.734 1.539 -8.660 1.00 89.31 85 ASP A O 1
ATOM 683 N N . MET A 1 86 ? 7.185 1.497 -10.283 1.00 89.19 86 MET A N 1
ATOM 684 C CA . MET A 1 86 ? 7.589 0.195 -10.835 1.00 89.19 86 MET A CA 1
ATOM 685 C C . MET A 1 86 ? 8.551 0.299 -12.028 1.00 89.19 86 MET A C 1
ATOM 687 O O . MET A 1 86 ? 9.111 -0.704 -12.473 1.00 89.19 86 MET A O 1
ATOM 691 N N . GLY A 1 87 ? 8.747 1.511 -12.555 1.00 83.12 87 GLY A N 1
ATOM 692 C CA . GLY A 1 87 ? 9.650 1.794 -13.667 1.00 83.12 87 GLY A CA 1
ATOM 693 C C . GLY A 1 87 ? 9.394 0.950 -14.919 1.00 83.12 87 GLY A C 1
ATOM 694 O O . GLY A 1 87 ? 8.256 0.701 -15.330 1.00 83.12 87 GLY A O 1
ATOM 695 N N . ALA A 1 88 ? 10.484 0.509 -15.551 1.00 79.75 88 ALA A N 1
ATOM 696 C CA . ALA A 1 88 ? 10.425 -0.364 -16.725 1.00 79.75 88 ALA A CA 1
ATOM 697 C C . ALA A 1 88 ? 10.085 -1.826 -16.374 1.00 79.75 88 ALA A C 1
ATOM 699 O O . ALA A 1 88 ? 9.830 -2.614 -17.281 1.00 79.75 88 ALA A O 1
ATOM 700 N N . GLY A 1 89 ? 10.052 -2.176 -15.083 1.00 76.88 89 GLY A N 1
ATOM 701 C CA . GLY A 1 89 ? 9.743 -3.513 -14.591 1.00 76.88 89 GLY A CA 1
ATOM 702 C C . GLY A 1 89 ? 8.287 -3.944 -14.825 1.00 76.88 89 GLY A C 1
ATOM 703 O O . GLY A 1 89 ? 7.567 -3.338 -15.635 1.00 76.88 89 GLY A O 1
ATOM 704 N N . PRO A 1 90 ? 7.837 -5.004 -14.126 1.00 81.75 90 PRO A N 1
ATOM 705 C CA . PRO A 1 90 ? 6.458 -5.478 -14.195 1.00 81.75 90 PRO A CA 1
ATOM 706 C C . PRO A 1 90 ? 5.461 -4.328 -13.995 1.00 81.75 90 PRO A C 1
ATOM 708 O O . PRO A 1 90 ? 5.646 -3.492 -13.121 1.00 81.75 90 PRO A O 1
ATOM 711 N N . LYS A 1 91 ? 4.383 -4.274 -14.786 1.00 85.75 91 LYS A N 1
ATOM 712 C CA . LYS A 1 91 ? 3.357 -3.212 -14.665 1.00 85.75 91 LYS A CA 1
ATOM 713 C C . LYS A 1 91 ? 2.337 -3.463 -13.556 1.00 85.75 91 LYS A C 1
ATOM 715 O O . LYS A 1 91 ? 1.486 -2.617 -13.292 1.00 85.75 91 LYS A O 1
ATOM 720 N N . LYS A 1 92 ? 2.437 -4.624 -12.909 1.00 92.56 92 LYS A N 1
ATOM 721 C CA . LYS A 1 92 ? 1.626 -5.031 -11.767 1.00 92.56 92 LYS A CA 1
ATOM 722 C C . LYS A 1 92 ? 2.447 -5.875 -10.800 1.00 92.56 92 LYS A C 1
ATOM 724 O O . LYS A 1 92 ? 3.266 -6.690 -11.225 1.00 92.56 92 LYS A O 1
ATOM 729 N N . PHE A 1 93 ? 2.193 -5.698 -9.516 1.00 94.94 93 PHE A N 1
ATOM 730 C CA . PHE A 1 93 ? 2.690 -6.541 -8.437 1.00 94.94 93 PHE A CA 1
ATOM 731 C C . PHE A 1 93 ? 1.550 -6.769 -7.451 1.00 94.94 93 PHE A C 1
ATOM 733 O O . PHE A 1 93 ? 0.788 -5.849 -7.168 1.00 94.94 93 PHE A O 1
ATOM 740 N N . GLN A 1 94 ? 1.417 -7.992 -6.959 1.00 96.81 94 GLN A N 1
ATOM 741 C CA . GLN A 1 94 ? 0.446 -8.339 -5.934 1.00 96.81 94 GLN A CA 1
ATOM 742 C C . GLN A 1 94 ? 0.995 -9.513 -5.141 1.00 96.81 94 GLN A C 1
ATOM 744 O O . GLN A 1 94 ? 1.291 -10.562 -5.716 1.00 96.81 94 GLN A O 1
ATOM 749 N N . MET A 1 95 ? 1.134 -9.323 -3.837 1.00 97.62 95 MET A N 1
ATOM 750 C CA . MET A 1 95 ? 1.555 -10.361 -2.911 1.00 97.62 95 MET A CA 1
ATOM 751 C C . MET A 1 95 ? 1.086 -10.009 -1.505 1.00 97.62 95 MET A C 1
ATOM 753 O O . MET A 1 95 ? 0.929 -8.832 -1.183 1.00 97.62 95 MET A O 1
ATOM 757 N N . ASP A 1 96 ? 0.906 -11.024 -0.674 1.00 98.19 96 ASP A N 1
ATOM 758 C CA . ASP A 1 96 ? 0.611 -10.843 0.742 1.00 98.19 96 ASP A CA 1
ATOM 759 C C . ASP A 1 96 ? 1.883 -11.110 1.544 1.00 98.19 96 ASP A C 1
ATOM 761 O O . ASP A 1 96 ? 2.671 -11.988 1.181 1.00 98.19 96 ASP A O 1
ATOM 765 N N . SER A 1 97 ? 2.096 -10.355 2.622 1.00 98.19 97 SER A N 1
ATOM 766 C CA . SER A 1 97 ? 3.108 -10.737 3.608 1.00 98.19 97 SER A CA 1
ATOM 767 C C . SER A 1 97 ? 2.686 -11.986 4.379 1.00 98.19 97 SER A C 1
ATOM 769 O O . SER A 1 97 ? 1.512 -12.367 4.373 1.00 98.19 97 SER A O 1
ATOM 771 N N . ASP A 1 98 ? 3.625 -12.591 5.107 1.00 98.00 98 ASP A N 1
ATOM 772 C CA . ASP A 1 98 ? 3.341 -13.758 5.957 1.00 98.00 98 ASP A CA 1
ATOM 773 C C . ASP A 1 98 ? 2.259 -13.458 7.017 1.00 98.00 98 ASP A C 1
ATOM 775 O O . ASP A 1 98 ? 1.496 -14.336 7.416 1.00 98.00 98 ASP A O 1
ATOM 779 N N . GLU A 1 99 ? 2.149 -12.199 7.448 1.00 97.75 99 GLU A N 1
ATOM 780 C CA . GLU A 1 99 ? 1.134 -11.713 8.385 1.00 97.75 99 GLU A CA 1
ATOM 781 C C . GLU A 1 99 ? -0.158 -11.207 7.707 1.00 97.75 99 GLU A C 1
ATOM 783 O O . GLU A 1 99 ? -1.074 -10.719 8.377 1.00 97.75 99 GLU A O 1
ATOM 788 N N . GLY A 1 100 ? -0.259 -11.327 6.381 1.00 97.50 100 GLY A N 1
ATOM 789 C CA . GLY A 1 100 ? -1.471 -11.070 5.605 1.00 97.50 100 GLY A CA 1
ATOM 790 C C . GLY A 1 100 ? -1.750 -9.600 5.282 1.00 97.50 100 GLY A C 1
ATOM 791 O O . GLY A 1 100 ? -2.908 -9.249 5.060 1.00 97.50 100 GLY A O 1
ATOM 792 N N . ILE A 1 101 ? -0.748 -8.716 5.286 1.00 98.56 101 ILE A N 1
ATOM 793 C CA . ILE A 1 101 ? -0.904 -7.367 4.713 1.00 98.56 101 ILE A CA 1
ATOM 794 C C . ILE A 1 101 ? -0.794 -7.480 3.190 1.00 98.56 101 ILE A C 1
ATOM 796 O O . ILE A 1 101 ? 0.128 -8.119 2.689 1.00 98.56 101 ILE A O 1
ATOM 800 N N . HIS A 1 102 ? -1.709 -6.841 2.458 1.00 98.31 102 HIS A N 1
ATOM 801 C CA . HIS A 1 102 ? -1.704 -6.856 0.995 1.00 98.31 102 HIS A CA 1
ATOM 802 C C . HIS A 1 102 ? -0.721 -5.819 0.444 1.00 98.31 102 HIS A C 1
ATOM 804 O O . HIS A 1 102 ? -0.800 -4.643 0.800 1.00 98.31 102 HIS A O 1
ATOM 810 N N . PHE A 1 103 ? 0.160 -6.223 -0.468 1.00 97.94 103 PHE A N 1
ATOM 811 C CA . PHE A 1 103 ? 1.133 -5.353 -1.127 1.00 97.94 103 PHE A CA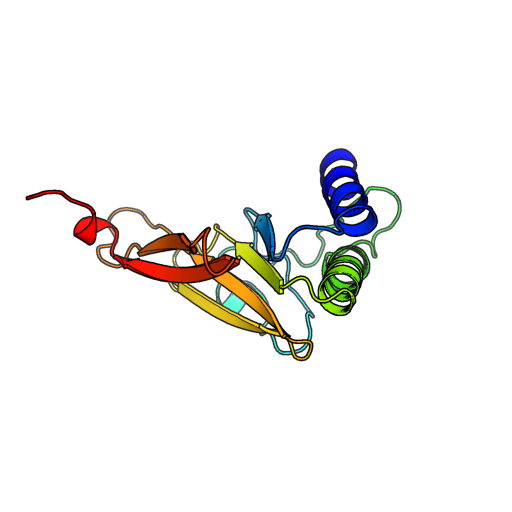 1
ATOM 812 C C . PHE A 1 103 ? 0.900 -5.329 -2.636 1.00 97.94 103 PHE A C 1
ATOM 814 O O . PHE A 1 103 ? 1.054 -6.339 -3.323 1.00 97.94 103 PHE A O 1
ATOM 821 N N . LEU A 1 104 ? 0.530 -4.157 -3.152 1.00 97.56 104 LEU A N 1
ATOM 822 C CA . LEU A 1 104 ? 0.123 -3.939 -4.536 1.00 97.56 104 LEU A CA 1
ATOM 823 C C . LEU A 1 104 ? 1.056 -2.939 -5.221 1.00 97.56 104 LEU A C 1
ATOM 825 O O . LEU A 1 104 ? 1.332 -1.866 -4.699 1.00 97.56 104 LEU A O 1
ATOM 829 N N . GLY A 1 105 ? 1.512 -3.249 -6.425 1.00 94.69 105 GLY A N 1
ATOM 830 C CA . GLY A 1 105 ? 2.240 -2.314 -7.276 1.00 94.69 105 GLY A CA 1
ATOM 831 C C . GLY A 1 105 ? 1.478 -2.087 -8.566 1.00 94.69 105 GLY A C 1
ATOM 832 O O . GLY A 1 105 ? 1.065 -3.059 -9.195 1.00 94.69 105 GLY A O 1
ATOM 833 N N . CYS A 1 106 ? 1.322 -0.829 -8.975 1.00 91.81 106 CYS A N 1
ATOM 834 C CA . CYS A 1 106 ? 0.765 -0.479 -10.278 1.00 91.81 106 CYS A CA 1
ATOM 835 C C . CYS A 1 106 ? 1.665 0.550 -10.961 1.00 91.81 106 CYS A C 1
ATOM 837 O O . CYS A 1 106 ? 1.804 1.673 -10.481 1.00 91.81 106 CYS A O 1
ATOM 839 N N . GLY A 1 107 ? 2.284 0.148 -12.068 1.00 84.88 107 GLY A N 1
ATOM 840 C CA . GLY A 1 107 ? 3.280 0.944 -12.770 1.00 84.88 107 GLY A CA 1
ATOM 841 C C . GLY A 1 107 ? 2.785 1.443 -14.114 1.00 84.88 107 GLY A C 1
ATOM 842 O O . GLY A 1 107 ? 2.137 0.702 -14.853 1.00 84.88 107 GLY A O 1
ATOM 843 N N . LEU A 1 108 ? 3.173 2.669 -14.455 1.00 87.19 108 LEU A N 1
ATOM 844 C CA . LEU A 1 108 ? 3.034 3.216 -15.799 1.00 87.19 108 LEU A CA 1
ATOM 845 C C . LEU A 1 108 ? 4.413 3.403 -16.425 1.00 87.19 108 LEU A C 1
ATOM 847 O O . LEU A 1 108 ? 5.367 3.799 -15.755 1.00 87.19 108 LEU A O 1
ATOM 851 N N . TYR A 1 109 ? 4.514 3.150 -17.723 1.00 85.94 109 TYR A N 1
ATOM 852 C CA . TYR A 1 109 ? 5.701 3.461 -18.504 1.00 85.94 109 TYR A CA 1
ATOM 853 C C . TYR A 1 109 ? 5.307 4.042 -19.861 1.00 85.94 109 TYR A C 1
ATOM 855 O O . TYR A 1 109 ? 4.235 3.764 -20.403 1.00 85.94 109 TYR A O 1
ATOM 863 N N . ASN A 1 110 ? 6.157 4.922 -20.379 1.00 85.06 110 ASN A N 1
ATOM 864 C CA . ASN A 1 110 ? 5.847 5.692 -21.574 1.00 85.06 110 ASN A CA 1
ATOM 865 C C . ASN A 1 110 ? 5.644 4.776 -22.791 1.00 85.06 110 ASN A C 1
ATOM 867 O O . ASN A 1 110 ? 6.514 3.964 -23.089 1.00 85.06 110 ASN A O 1
ATOM 871 N N . ASN A 1 111 ? 4.539 4.975 -23.515 1.00 83.75 111 ASN A N 1
ATOM 872 C CA . ASN A 1 111 ? 4.158 4.208 -24.707 1.00 83.75 111 ASN A CA 1
ATOM 873 C C . ASN A 1 111 ? 4.029 2.684 -24.497 1.00 83.75 111 ASN A C 1
ATOM 875 O O . ASN A 1 111 ? 4.171 1.934 -25.460 1.00 83.75 111 ASN A O 1
ATOM 879 N N . GLU A 1 112 ? 3.735 2.223 -23.276 1.00 85.75 112 GLU A N 1
ATOM 880 C CA . GLU A 1 112 ? 3.448 0.804 -23.029 1.00 85.75 112 GLU A CA 1
ATOM 881 C C . GLU A 1 112 ? 1.948 0.494 -23.147 1.00 85.75 112 GLU A C 1
ATOM 883 O O . GLU A 1 112 ? 1.153 1.068 -22.394 1.00 85.75 112 GLU A O 1
ATOM 888 N N . PRO A 1 113 ? 1.543 -0.445 -24.024 1.00 85.56 113 PRO A N 1
ATOM 889 C CA . PRO A 1 113 ? 0.145 -0.860 -24.147 1.00 85.56 113 PRO A CA 1
ATOM 890 C C . PRO A 1 113 ? -0.339 -1.638 -22.916 1.00 85.56 113 PRO A C 1
ATOM 892 O O . PRO A 1 113 ? -1.529 -1.656 -22.628 1.00 85.56 113 PRO A O 1
ATOM 895 N N . ASP A 1 114 ? 0.578 -2.235 -22.150 1.00 84.25 114 ASP A N 1
ATOM 896 C CA . ASP A 1 114 ? 0.277 -3.012 -20.940 1.00 84.25 114 ASP A CA 1
ATOM 897 C C . ASP A 1 114 ? 0.227 -2.152 -19.667 1.00 84.25 114 ASP A C 1
ATOM 899 O O . ASP A 1 114 ? 0.260 -2.672 -18.546 1.00 84.25 114 ASP A O 1
ATOM 903 N N . ASN A 1 115 ? 0.163 -0.827 -19.817 1.00 89.50 115 ASN A N 1
ATOM 904 C CA . ASN A 1 115 ? -0.076 0.077 -18.703 1.00 89.50 115 ASN A CA 1
ATOM 905 C C . ASN A 1 115 ? -1.382 -0.292 -18.003 1.00 89.50 115 ASN A C 1
ATOM 907 O O . ASN A 1 115 ? -2.423 -0.440 -18.640 1.00 89.50 115 ASN A O 1
ATOM 911 N N . ASN A 1 116 ? -1.323 -0.432 -16.680 1.00 90.88 116 ASN A N 1
ATOM 912 C CA . ASN A 1 116 ? -2.493 -0.731 -15.871 1.00 90.88 116 ASN A CA 1
ATOM 913 C C . ASN A 1 116 ? -2.805 0.427 -14.930 1.00 90.88 116 ASN A C 1
ATOM 915 O O . ASN A 1 116 ? -1.926 1.186 -14.522 1.00 90.88 116 ASN A O 1
ATOM 919 N N . VAL A 1 117 ? -4.071 0.508 -14.548 1.00 92.75 117 VAL A N 1
ATOM 920 C CA . VAL A 1 117 ? -4.540 1.242 -13.381 1.00 92.75 117 VAL A CA 1
ATOM 921 C C . VAL A 1 117 ? -5.007 0.250 -12.322 1.00 92.75 117 VAL A C 1
ATOM 923 O O . VAL A 1 117 ? -5.504 -0.832 -12.641 1.00 92.75 117 VAL A O 1
ATOM 926 N N . LEU A 1 118 ? -4.875 0.630 -11.057 1.00 95.56 118 LEU A N 1
ATOM 927 C CA . LEU A 1 118 ? -5.465 -0.092 -9.938 1.00 95.56 118 LEU A CA 1
ATOM 928 C C . LEU A 1 118 ? -6.774 0.602 -9.560 1.00 95.56 118 LEU A C 1
ATOM 930 O O . LEU A 1 118 ? -6.761 1.763 -9.152 1.00 95.56 118 LEU A O 1
ATOM 934 N N . ILE A 1 119 ? -7.898 -0.098 -9.712 1.00 95.88 119 ILE A N 1
ATOM 935 C CA . ILE A 1 119 ? -9.223 0.422 -9.362 1.00 95.88 119 ILE A CA 1
ATOM 936 C C . ILE A 1 119 ? -9.663 -0.212 -8.053 1.00 95.88 119 ILE A C 1
ATOM 938 O O . ILE A 1 119 ? -9.701 -1.434 -7.940 1.00 95.88 119 ILE A O 1
ATOM 942 N N . PHE A 1 120 ? -10.032 0.634 -7.095 1.00 96.75 120 PHE A N 1
ATOM 943 C CA . PHE A 1 120 ? -10.681 0.242 -5.852 1.00 96.75 120 PHE A CA 1
ATOM 944 C C . PHE A 1 120 ? -12.181 0.520 -5.950 1.00 96.75 120 PHE A C 1
ATOM 946 O O . PHE A 1 120 ? -12.588 1.654 -6.201 1.00 96.75 120 PHE A O 1
ATOM 953 N N . ASN A 1 121 ? -12.997 -0.501 -5.713 1.00 96.62 121 ASN A N 1
ATOM 954 C CA . ASN A 1 121 ? -14.448 -0.403 -5.662 1.00 96.62 121 ASN A CA 1
ATOM 955 C C . ASN A 1 121 ? -14.906 -0.686 -4.235 1.00 96.62 121 ASN A C 1
ATOM 957 O O . ASN A 1 121 ? -14.796 -1.810 -3.750 1.00 96.62 121 ASN A O 1
ATOM 961 N N . TYR A 1 122 ? -15.411 0.343 -3.556 1.00 96.25 122 TYR A N 1
ATOM 962 C CA . TYR A 1 122 ? -15.948 0.202 -2.209 1.00 96.25 122 TYR A CA 1
ATOM 963 C C . TYR A 1 122 ? -17.471 0.130 -2.253 1.00 96.25 122 TYR A C 1
ATOM 965 O O . TYR A 1 122 ? -18.143 1.098 -2.616 1.00 96.25 122 TYR A O 1
ATOM 973 N N . ASN A 1 123 ? -18.022 -1.012 -1.857 1.00 95.88 123 ASN A N 1
ATOM 974 C CA . ASN A 1 123 ? -19.452 -1.176 -1.674 1.00 95.88 123 ASN A CA 1
ATOM 975 C C . ASN A 1 123 ? -19.831 -0.752 -0.245 1.00 95.88 123 ASN A C 1
ATOM 977 O O . ASN A 1 123 ? -19.394 -1.323 0.753 1.00 95.88 123 ASN A O 1
ATOM 981 N N . ILE A 1 124 ? -20.653 0.295 -0.159 1.00 93.50 124 ILE A N 1
ATOM 982 C CA . ILE A 1 124 ? -21.039 0.931 1.106 1.00 93.50 124 ILE A CA 1
ATOM 983 C C . ILE A 1 124 ? -21.993 0.040 1.917 1.00 93.50 124 ILE A C 1
ATOM 985 O O . ILE A 1 124 ? -21.934 0.050 3.147 1.00 93.50 124 ILE A O 1
ATOM 989 N N . GLU A 1 125 ? -22.854 -0.735 1.251 1.00 94.31 125 GLU A N 1
ATOM 990 C CA . GLU A 1 125 ? -23.890 -1.550 1.897 1.00 94.31 125 GLU A CA 1
ATOM 991 C C . GLU A 1 125 ? -23.283 -2.736 2.650 1.00 94.31 125 GLU A C 1
ATOM 993 O O . GLU A 1 125 ? -23.586 -2.958 3.823 1.00 94.31 125 GLU A O 1
ATOM 998 N N . ASN A 1 126 ? -22.385 -3.476 1.997 1.00 94.56 126 ASN A N 1
ATOM 999 C CA . ASN A 1 126 ? -21.700 -4.621 2.601 1.00 94.56 126 ASN A CA 1
ATOM 1000 C C . ASN A 1 126 ? -20.365 -4.236 3.274 1.00 94.56 126 ASN A C 1
ATOM 1002 O O . ASN A 1 126 ? -19.762 -5.068 3.958 1.00 94.56 126 ASN A O 1
ATOM 1006 N N . LYS A 1 127 ? -19.931 -2.974 3.128 1.00 93.38 127 LYS A N 1
ATOM 1007 C CA . LYS A 1 127 ? -18.643 -2.447 3.605 1.00 93.38 127 LYS A CA 1
ATOM 1008 C C . LYS A 1 127 ? -17.459 -3.280 3.104 1.00 93.38 127 LYS A C 1
ATOM 1010 O O . LYS A 1 127 ? -16.548 -3.579 3.877 1.00 93.38 127 LYS A O 1
ATOM 1015 N N . GLN A 1 128 ? -17.509 -3.691 1.840 1.00 95.88 128 GLN A N 1
ATOM 1016 C CA . GLN A 1 128 ? -16.483 -4.494 1.182 1.00 95.88 128 GLN A CA 1
ATOM 1017 C C . GLN A 1 128 ? -15.713 -3.640 0.178 1.00 95.88 128 GLN A C 1
ATOM 1019 O O . GLN A 1 128 ? -16.299 -2.858 -0.570 1.00 95.88 128 GLN A O 1
ATOM 1024 N N . LEU A 1 129 ? -14.396 -3.805 0.168 1.00 96.81 129 LEU A N 1
ATOM 1025 C CA . LEU A 1 129 ? -13.502 -3.232 -0.825 1.00 96.81 129 LEU A CA 1
ATOM 1026 C C . LEU A 1 129 ? -13.008 -4.346 -1.743 1.00 96.81 129 LEU A C 1
ATOM 1028 O O . LEU A 1 129 ? -12.327 -5.262 -1.285 1.00 96.81 129 LEU A O 1
ATOM 1032 N N . ASP A 1 130 ? -13.305 -4.222 -3.028 1.00 96.25 130 ASP A N 1
ATOM 1033 C CA . ASP A 1 130 ? -12.710 -5.043 -4.074 1.00 96.25 130 ASP A CA 1
ATOM 1034 C C . ASP A 1 130 ? -11.706 -4.194 -4.860 1.00 96.25 130 ASP A C 1
ATOM 1036 O O . ASP A 1 130 ? -11.881 -2.980 -5.009 1.00 96.25 130 ASP A O 1
ATOM 1040 N N . TYR A 1 131 ? -10.647 -4.813 -5.375 1.00 96.81 131 TYR A N 1
ATOM 1041 C CA . TYR A 1 131 ? -9.681 -4.128 -6.228 1.00 96.81 131 TYR A CA 1
ATOM 1042 C C . TYR A 1 131 ? -9.281 -4.973 -7.433 1.00 96.81 131 TYR A C 1
ATOM 1044 O O . TYR A 1 131 ? -9.314 -6.202 -7.391 1.00 96.81 131 TYR A O 1
ATOM 1052 N N . GLY A 1 132 ? -8.895 -4.302 -8.517 1.00 96.00 132 GLY A N 1
ATOM 1053 C CA . GLY A 1 132 ? -8.473 -4.954 -9.753 1.00 96.00 132 GLY A CA 1
ATOM 1054 C C . GLY A 1 132 ? -7.484 -4.116 -10.552 1.00 96.00 132 GLY A C 1
ATOM 1055 O O . GLY A 1 132 ? -7.525 -2.886 -10.525 1.00 96.00 132 GLY A O 1
ATOM 1056 N N . PHE A 1 133 ? -6.596 -4.801 -11.275 1.00 95.12 133 PHE A N 1
ATOM 1057 C CA . PHE A 1 133 ? -5.733 -4.188 -12.281 1.00 95.12 133 PHE A CA 1
ATOM 1058 C C . PHE A 1 133 ? -6.465 -4.167 -13.618 1.00 95.12 133 PHE A C 1
ATOM 1060 O O . PHE A 1 133 ? -6.840 -5.221 -14.134 1.00 95.12 133 PHE A O 1
ATOM 1067 N N . HIS A 1 134 ? -6.648 -2.978 -14.177 1.00 93.75 134 HIS A N 1
ATOM 1068 C CA . HIS A 1 134 ? -7.308 -2.779 -15.461 1.00 93.75 134 HIS A CA 1
ATOM 1069 C C . HIS A 1 134 ? -6.330 -2.159 -16.439 1.00 93.75 134 HIS A C 1
ATOM 1071 O O . HIS A 1 134 ? -5.633 -1.209 -16.090 1.00 93.75 134 HIS A O 1
ATOM 1077 N N . ASN A 1 135 ? -6.312 -2.664 -17.670 1.00 92.00 135 ASN A N 1
ATOM 1078 C CA . ASN A 1 135 ? -5.550 -2.036 -18.736 1.00 92.00 135 ASN A CA 1
ATOM 1079 C C . ASN A 1 135 ? -6.013 -0.576 -18.908 1.00 92.00 135 ASN A C 1
ATOM 1081 O O . ASN A 1 135 ? -7.216 -0.308 -18.900 1.00 92.00 135 ASN A O 1
ATOM 1085 N N . LEU A 1 136 ? -5.075 0.359 -19.044 1.00 91.50 136 LEU A N 1
ATOM 1086 C CA . LEU A 1 136 ? -5.362 1.791 -19.122 1.00 91.50 136 LEU A CA 1
ATOM 1087 C C . LEU A 1 136 ? -6.299 2.124 -20.291 1.00 91.50 136 LEU A C 1
ATOM 1089 O O . LEU A 1 136 ? -7.243 2.894 -20.114 1.00 91.50 136 LEU A O 1
ATOM 1093 N N . ASP A 1 137 ? -6.100 1.491 -21.447 1.00 90.69 137 ASP A N 1
ATOM 1094 C CA . ASP A 1 137 ? -6.908 1.736 -22.644 1.00 90.69 137 ASP A CA 1
ATOM 1095 C C . ASP A 1 137 ? -8.335 1.191 -22.500 1.00 90.69 137 ASP A C 1
ATOM 1097 O O . ASP A 1 137 ? -9.250 1.684 -23.158 1.00 90.69 137 ASP A O 1
ATOM 1101 N N . SER A 1 138 ? -8.575 0.243 -21.582 1.00 90.94 138 SER A N 1
ATOM 1102 C CA . SER A 1 138 ? -9.934 -0.245 -21.289 1.00 90.94 138 SER A CA 1
ATOM 1103 C C . SER A 1 138 ? -10.849 0.819 -20.668 1.00 90.94 138 SER A C 1
ATOM 1105 O O . SER A 1 138 ? -12.060 0.615 -20.594 1.00 90.94 138 SER A O 1
ATOM 1107 N N . LEU A 1 139 ? -10.288 1.954 -20.231 1.00 89.50 139 LEU A N 1
ATOM 1108 C CA . LEU A 1 139 ? -11.039 3.088 -19.690 1.00 89.50 139 LEU A CA 1
ATOM 1109 C C . LEU A 1 139 ? -11.507 4.077 -20.760 1.00 89.50 139 LEU A C 1
ATOM 1111 O O . LEU A 1 139 ? -12.250 5.010 -20.445 1.00 89.50 139 LEU A O 1
ATOM 1115 N N . LEU A 1 140 ? -11.056 3.922 -22.005 1.00 88.56 140 LEU A N 1
ATOM 1116 C CA . LEU A 1 140 ? -11.501 4.774 -23.095 1.00 88.56 140 LEU A CA 1
ATOM 1117 C C . LEU A 1 140 ? -12.965 4.448 -23.406 1.00 88.56 140 LEU A C 1
ATOM 1119 O O . LEU A 1 140 ? -13.313 3.324 -23.756 1.00 88.56 140 LEU A O 1
ATOM 1123 N N . ILE A 1 141 ? -13.834 5.447 -23.262 1.00 75.69 141 ILE A N 1
ATOM 1124 C CA . ILE A 1 141 ? -15.231 5.346 -23.687 1.00 75.69 141 ILE A CA 1
ATOM 1125 C C . ILE A 1 141 ? -15.234 5.353 -25.220 1.00 75.69 141 ILE A C 1
ATOM 1127 O O . ILE A 1 141 ? -14.748 6.310 -25.826 1.00 75.69 141 ILE A O 1
ATOM 1131 N N . HIS A 1 142 ? -15.751 4.286 -25.830 1.00 55.50 142 HIS A N 1
ATOM 1132 C CA . HIS A 1 142 ? -16.022 4.214 -27.268 1.00 55.50 142 HIS A CA 1
ATOM 1133 C C . HIS A 1 142 ? -17.373 4.839 -27.619 1.00 55.50 142 HIS A C 1
ATOM 1135 O O . HIS A 1 142 ? -18.339 4.627 -26.849 1.00 55.50 142 HIS A O 1
#